Protein AF-A0AAJ4DWX7-F1 (afdb_monomer_lite)

Structure (mmCIF, N/CA/C/O backbone):
data_AF-A0AAJ4DWX7-F1
#
_entry.id   AF-A0AAJ4DWX7-F1
#
loop_
_atom_site.group_PDB
_atom_site.id
_atom_site.type_symbol
_atom_site.label_atom_id
_atom_site.label_alt_id
_atom_site.label_comp_id
_atom_site.label_asym_id
_atom_site.label_entity_id
_atom_site.label_seq_id
_atom_site.pdbx_PDB_ins_code
_atom_site.Cartn_x
_atom_site.Cartn_y
_atom_site.Cartn_z
_atom_site.occupancy
_atom_site.B_iso_or_equiv
_atom_site.auth_seq_id
_atom_site.auth_comp_id
_atom_site.auth_asym_id
_atom_site.auth_atom_id
_atom_site.pdbx_PDB_model_num
ATOM 1 N N . MET A 1 1 ? -42.275 10.348 -8.702 1.00 41.84 1 MET A N 1
ATOM 2 C CA . MET A 1 1 ? -41.405 9.244 -8.241 1.00 41.84 1 MET A CA 1
ATOM 3 C C . MET A 1 1 ? -39.942 9.366 -8.699 1.00 41.84 1 MET A C 1
ATOM 5 O O . MET A 1 1 ? -39.181 8.467 -8.407 1.00 41.84 1 MET A O 1
ATOM 9 N N . LEU A 1 2 ? -39.501 10.478 -9.313 1.00 42.47 2 LEU A N 1
ATOM 10 C CA . LEU A 1 2 ? -38.117 10.645 -9.811 1.00 42.47 2 LEU A CA 1
ATOM 11 C C . LEU A 1 2 ? -37.162 11.414 -8.869 1.00 42.47 2 LEU A C 1
ATOM 13 O O . LEU A 1 2 ? -35.976 11.501 -9.146 1.00 42.47 2 LEU A O 1
ATOM 17 N N . ASN A 1 3 ? -37.654 11.953 -7.746 1.00 41.53 3 ASN A N 1
ATOM 18 C CA . ASN A 1 3 ? -36.846 12.786 -6.837 1.00 41.53 3 ASN A CA 1
ATOM 19 C C . ASN A 1 3 ? -36.311 12.046 -5.599 1.00 41.53 3 ASN A C 1
ATOM 21 O O . ASN A 1 3 ? -35.630 12.665 -4.790 1.00 41.53 3 ASN A O 1
ATOM 25 N N . GLN A 1 4 ? -36.616 10.754 -5.429 1.00 41.34 4 GLN A N 1
ATOM 26 C CA . GLN A 1 4 ? -36.120 9.970 -4.288 1.00 41.34 4 GLN A CA 1
ATOM 27 C C . GLN A 1 4 ? -34.823 9.214 -4.597 1.00 41.34 4 GLN A C 1
ATOM 29 O O . GLN A 1 4 ? -34.016 9.036 -3.696 1.00 41.34 4 GLN A O 1
ATOM 34 N N . GLU A 1 5 ? -34.562 8.845 -5.854 1.00 39.72 5 GLU A N 1
ATOM 35 C CA . GLU A 1 5 ? -33.336 8.116 -6.221 1.00 39.72 5 GLU A CA 1
ATOM 36 C C . GLU A 1 5 ? -32.107 9.039 -6.306 1.00 39.72 5 GLU A C 1
ATOM 38 O O . GLU A 1 5 ? -31.010 8.652 -5.913 1.00 39.72 5 GLU A O 1
ATOM 43 N N . ALA A 1 6 ? -32.292 10.308 -6.690 1.00 41.56 6 ALA A N 1
ATOM 44 C CA . ALA A 1 6 ? -31.210 11.297 -6.766 1.00 41.56 6 ALA A CA 1
ATOM 45 C C . ALA A 1 6 ? -30.675 11.760 -5.391 1.00 41.56 6 ALA A C 1
ATOM 47 O O . ALA A 1 6 ? -29.651 12.437 -5.325 1.00 41.56 6 ALA A O 1
ATOM 48 N N . GLN A 1 7 ? -31.349 11.401 -4.292 1.00 37.66 7 GLN A N 1
ATOM 49 C CA . GLN A 1 7 ? -30.939 11.731 -2.921 1.00 37.66 7 GLN A CA 1
ATOM 50 C C . GLN A 1 7 ? -30.198 10.588 -2.204 1.00 37.66 7 GLN A C 1
ATOM 52 O O . GLN A 1 7 ? -29.640 10.822 -1.135 1.00 37.66 7 GLN A O 1
ATOM 57 N N . ILE A 1 8 ? -30.148 9.378 -2.781 1.00 39.75 8 ILE A N 1
ATOM 58 C CA . ILE A 1 8 ? -29.545 8.192 -2.138 1.00 39.75 8 ILE A CA 1
ATOM 59 C C . ILE A 1 8 ? -28.005 8.206 -2.213 1.00 39.75 8 ILE A C 1
ATOM 61 O O . ILE A 1 8 ? -27.342 7.610 -1.370 1.00 39.75 8 ILE A O 1
ATOM 65 N N . HIS A 1 9 ? -27.405 8.983 -3.120 1.00 43.03 9 HIS A N 1
ATOM 66 C CA . HIS A 1 9 ? -25.951 9.209 -3.169 1.00 43.03 9 HIS A CA 1
ATOM 67 C C . HIS A 1 9 ? -25.485 10.319 -2.211 1.00 43.03 9 HIS A C 1
ATOM 69 O O . HIS A 1 9 ? -24.602 11.119 -2.530 1.00 43.03 9 HIS A O 1
ATOM 75 N N . SER A 1 10 ? -26.084 10.402 -1.023 1.00 42.28 10 SER A N 1
ATOM 76 C CA . SER A 1 10 ? -25.605 11.284 0.035 1.00 42.28 10 SER A CA 1
ATOM 77 C C . SER A 1 10 ? -24.205 10.836 0.474 1.00 42.28 10 SER A C 1
ATOM 79 O O . SER A 1 10 ? -24.086 9.914 1.272 1.00 42.28 10 SER A O 1
ATOM 81 N N . LEU A 1 11 ? -23.163 11.476 -0.071 1.00 52.31 11 LEU A N 1
ATOM 82 C CA . LEU A 1 11 ? -21.807 11.578 0.487 1.00 52.31 11 LEU A CA 1
ATOM 83 C C . LEU A 1 11 ? -21.362 10.320 1.257 1.00 52.31 11 LEU A C 1
ATOM 85 O O . LEU A 1 11 ? -21.292 10.376 2.490 1.00 52.31 11 LEU A O 1
ATOM 89 N N . GLN A 1 12 ? -21.058 9.189 0.596 1.00 55.25 12 GLN A N 1
ATOM 90 C CA . GLN A 1 12 ? -20.385 8.142 1.372 1.00 55.25 12 GLN A CA 1
ATOM 91 C C . GLN A 1 12 ? -19.068 8.732 1.906 1.00 55.25 12 GLN A C 1
ATOM 93 O O . GLN A 1 12 ? -18.310 9.428 1.227 1.00 55.25 12 GLN A O 1
ATOM 98 N N . SER A 1 13 ? -18.906 8.605 3.218 1.00 78.19 13 SER A N 1
ATOM 99 C CA . SER A 1 13 ? -18.001 9.469 3.973 1.00 78.19 13 SER A CA 1
ATOM 100 C C . SER A 1 13 ? -16.549 9.054 3.747 1.00 78.19 13 SER A C 1
ATOM 102 O O . SER A 1 13 ? -16.199 7.889 3.940 1.00 78.19 13 SER A O 1
ATOM 104 N N . VAL A 1 14 ? -15.687 9.999 3.363 1.00 83.44 14 VAL A N 1
ATOM 105 C CA . VAL A 1 14 ? -14.236 9.771 3.330 1.00 83.44 14 VAL A CA 1
ATOM 106 C C . VAL A 1 14 ? -13.749 9.611 4.768 1.00 83.44 14 VAL A C 1
ATOM 108 O O . VAL A 1 14 ? -13.930 10.507 5.597 1.00 83.44 14 VAL A O 1
ATOM 111 N N . LYS A 1 15 ? -13.131 8.472 5.082 1.00 88.19 15 LYS A N 1
ATOM 112 C CA . LYS A 1 15 ? -12.476 8.251 6.374 1.00 88.19 15 LYS A CA 1
ATOM 113 C C . LYS A 1 15 ? -11.005 8.617 6.243 1.00 88.19 15 LYS A C 1
ATOM 115 O O . LYS A 1 15 ? -10.336 8.161 5.326 1.00 88.19 15 LYS A O 1
ATOM 120 N N . GLU A 1 16 ? -10.490 9.412 7.173 1.00 91.50 16 GLU A N 1
ATOM 121 C CA . GLU A 1 16 ? -9.069 9.752 7.225 1.00 91.50 16 GLU A CA 1
ATOM 122 C C . GLU A 1 16 ? -8.405 9.144 8.464 1.00 91.50 16 GLU A C 1
ATOM 124 O O . GLU A 1 16 ? -9.003 9.086 9.544 1.00 91.50 16 GLU A O 1
ATOM 129 N N . MET A 1 17 ? -7.164 8.688 8.302 1.00 93.31 17 MET A N 1
ATOM 130 C CA . MET A 1 17 ? -6.293 8.252 9.388 1.00 93.31 17 MET A CA 1
ATOM 131 C C . MET A 1 17 ? -4.845 8.696 9.149 1.00 93.31 17 MET A C 1
ATOM 133 O O . MET A 1 17 ? -4.394 8.847 8.012 1.00 93.31 17 MET A O 1
ATOM 137 N N . HIS A 1 18 ? -4.103 8.876 10.240 1.00 96.12 18 HIS A N 1
ATOM 138 C CA . HIS A 1 18 ? -2.707 9.300 10.206 1.00 96.12 18 HIS A CA 1
ATOM 139 C C . HIS A 1 18 ? -1.806 8.275 10.896 1.00 96.12 18 HIS A C 1
ATOM 141 O O . HIS A 1 18 ? -2.018 7.924 12.058 1.00 96.12 18 HIS A O 1
ATOM 147 N N . VAL A 1 19 ? -0.788 7.807 10.186 1.00 95.62 19 VAL A N 1
ATOM 148 C CA . VAL A 1 19 ? 0.262 6.929 10.700 1.00 95.62 19 VAL A CA 1
ATOM 149 C C . VAL A 1 19 ? 1.235 7.780 11.511 1.00 95.62 19 VAL A C 1
ATOM 151 O O . VAL A 1 19 ? 1.785 8.755 11.008 1.00 95.62 19 VAL A O 1
ATOM 154 N N . SER A 1 20 ? 1.434 7.435 12.786 1.00 96.88 20 SER A N 1
ATOM 155 C CA . SER A 1 20 ? 2.377 8.161 13.640 1.00 96.88 20 SER A CA 1
ATOM 156 C C . SER A 1 20 ? 3.816 7.973 13.158 1.00 96.88 20 SER A C 1
ATOM 158 O O . SER A 1 20 ? 4.147 6.950 12.557 1.00 96.88 20 SER A O 1
ATOM 160 N N . TYR A 1 21 ? 4.700 8.916 13.493 1.00 95.75 21 TYR A N 1
ATOM 161 C CA . TYR A 1 21 ? 6.125 8.801 13.171 1.00 95.75 21 TYR A CA 1
ATOM 162 C C . TYR A 1 21 ? 6.737 7.484 13.674 1.00 95.75 21 TYR A C 1
ATOM 164 O O . TYR A 1 21 ? 7.456 6.815 12.940 1.00 95.75 21 TYR A O 1
ATOM 172 N N . GLU A 1 22 ? 6.400 7.067 14.899 1.00 96.94 22 GLU A N 1
ATOM 173 C CA . GLU A 1 22 ? 6.858 5.796 15.469 1.00 96.94 22 GLU A CA 1
ATOM 174 C C . GLU A 1 22 ? 6.411 4.594 14.622 1.00 96.94 22 GLU A C 1
ATOM 176 O O . GLU A 1 22 ? 7.218 3.721 14.300 1.00 96.94 22 GLU A O 1
ATOM 181 N N . SER A 1 23 ? 5.140 4.571 14.212 1.00 96.81 23 SER A N 1
ATOM 182 C CA . SER A 1 23 ? 4.598 3.507 13.362 1.00 96.81 23 SER A CA 1
ATOM 183 C C . SER A 1 23 ? 5.272 3.503 11.989 1.00 96.81 23 SER A C 1
ATOM 185 O O . SER A 1 23 ? 5.656 2.449 11.487 1.00 96.81 23 SER A O 1
ATOM 187 N N . ALA A 1 24 ? 5.499 4.683 11.406 1.00 96.06 24 ALA A N 1
ATOM 188 C CA . ALA A 1 24 ? 6.208 4.830 10.140 1.00 96.06 24 ALA A CA 1
ATOM 189 C C . ALA A 1 24 ? 7.654 4.308 10.224 1.00 96.06 24 ALA A C 1
ATOM 191 O O . ALA A 1 24 ? 8.110 3.628 9.305 1.00 96.06 24 ALA A O 1
ATOM 192 N N . GLN A 1 25 ? 8.364 4.546 11.333 1.00 96.19 25 GLN A N 1
ATOM 193 C CA . GLN A 1 25 ? 9.703 3.983 11.540 1.00 96.19 25 GLN A CA 1
ATOM 194 C C . GLN A 1 25 ? 9.679 2.457 11.687 1.00 96.19 25 GLN A C 1
ATOM 196 O O . GLN A 1 25 ? 10.545 1.789 11.125 1.00 96.19 25 GLN A O 1
ATOM 201 N N . LYS A 1 26 ? 8.684 1.884 12.377 1.00 96.44 26 LYS A N 1
ATOM 202 C CA . LYS A 1 26 ? 8.520 0.419 12.470 1.00 96.44 26 LYS A CA 1
ATOM 203 C C . LYS A 1 26 ? 8.299 -0.210 11.092 1.00 96.44 26 LYS A C 1
ATOM 205 O O . LYS A 1 26 ? 9.001 -1.157 10.739 1.00 96.44 26 LYS A O 1
ATOM 210 N N . ILE A 1 27 ? 7.412 0.379 10.285 1.00 95.88 27 ILE A N 1
ATOM 211 C CA . ILE A 1 27 ? 7.140 -0.057 8.904 1.00 95.88 27 ILE A CA 1
ATOM 212 C C . ILE A 1 27 ? 8.411 0.021 8.056 1.00 95.88 27 ILE A C 1
ATOM 214 O O . ILE A 1 27 ? 8.769 -0.943 7.378 1.00 95.88 27 ILE A O 1
ATOM 218 N N . LYS A 1 28 ? 9.123 1.153 8.117 1.00 94.75 28 LYS A N 1
ATOM 219 C CA . LYS A 1 28 ? 10.378 1.345 7.385 1.00 94.75 28 LYS A CA 1
ATOM 220 C C . LYS A 1 28 ? 11.407 0.283 7.765 1.00 94.75 28 LYS A C 1
ATOM 222 O O . LYS A 1 28 ? 11.948 -0.376 6.883 1.00 94.75 28 LYS A O 1
ATOM 227 N N . SER A 1 29 ? 11.641 0.072 9.056 1.00 93.88 29 SER A N 1
ATOM 228 C CA . SER A 1 29 ? 12.593 -0.932 9.538 1.00 93.88 29 SER A CA 1
ATOM 229 C C . SER A 1 29 ? 12.246 -2.340 9.054 1.00 93.88 29 SER A C 1
ATOM 231 O O . SER A 1 29 ? 13.145 -3.060 8.630 1.00 93.88 29 SER A O 1
ATOM 233 N N . ALA A 1 30 ? 10.962 -2.704 9.038 1.00 93.44 30 ALA A N 1
ATOM 234 C CA . ALA A 1 30 ? 10.520 -4.019 8.585 1.00 93.44 30 ALA A CA 1
ATOM 235 C C . ALA A 1 30 ? 10.697 -4.231 7.070 1.00 93.44 30 ALA A C 1
ATOM 237 O O . ALA A 1 30 ? 11.120 -5.303 6.653 1.00 93.44 30 ALA A O 1
ATOM 238 N N . ILE A 1 31 ? 10.386 -3.226 6.243 1.00 91.94 31 ILE A N 1
ATOM 239 C CA . ILE A 1 31 ? 10.229 -3.414 4.789 1.00 91.94 31 ILE A CA 1
ATOM 240 C C . ILE A 1 31 ? 11.450 -2.934 3.986 1.00 91.94 31 ILE A C 1
ATOM 242 O O . ILE A 1 31 ? 11.719 -3.468 2.913 1.00 91.94 31 ILE A O 1
ATOM 246 N N . HIS A 1 32 ? 12.228 -1.957 4.465 1.00 86.06 32 HIS A N 1
ATOM 247 C CA . HIS A 1 32 ? 13.192 -1.247 3.606 1.00 86.06 32 HIS A CA 1
ATOM 248 C C . HIS A 1 32 ? 14.341 -2.101 3.041 1.00 86.06 32 HIS A C 1
ATOM 250 O O . HIS A 1 32 ? 15.004 -1.664 2.099 1.00 86.06 32 HIS A O 1
ATOM 256 N N . HIS A 1 33 ? 14.603 -3.289 3.590 1.00 85.31 33 HIS A N 1
ATOM 257 C CA . HIS A 1 33 ? 15.613 -4.222 3.076 1.00 85.31 33 HIS A CA 1
ATOM 258 C C . HIS A 1 33 ? 15.091 -5.134 1.964 1.00 85.31 33 HIS A C 1
ATOM 260 O O . HIS A 1 33 ? 15.879 -5.804 1.299 1.00 85.31 33 HIS A O 1
ATOM 266 N N . LEU A 1 34 ? 13.780 -5.163 1.742 1.00 85.81 34 LEU A N 1
ATOM 267 C CA . LEU A 1 34 ? 13.171 -6.049 0.770 1.00 85.81 34 LEU A CA 1
ATOM 268 C C . LEU A 1 34 ? 13.586 -5.639 -0.649 1.00 85.81 34 LEU A C 1
ATOM 270 O O . LEU A 1 34 ? 13.547 -4.462 -1.010 1.00 85.81 34 LEU A O 1
ATOM 274 N N . ARG A 1 35 ? 14.030 -6.599 -1.459 1.00 83.44 35 ARG A N 1
ATOM 275 C CA . ARG A 1 35 ? 14.410 -6.382 -2.862 1.00 83.44 35 ARG A CA 1
ATOM 276 C C . ARG A 1 35 ? 13.807 -7.494 -3.709 1.00 83.44 35 ARG A C 1
ATOM 278 O O . ARG A 1 35 ? 14.493 -8.438 -4.078 1.00 83.44 35 ARG A O 1
ATOM 285 N N . LEU A 1 36 ? 12.510 -7.381 -3.978 1.00 86.38 36 LEU A N 1
ATOM 286 C CA . LEU A 1 36 ? 11.800 -8.279 -4.885 1.00 86.38 36 LEU A CA 1
ATOM 287 C C . LEU A 1 36 ? 11.710 -7.621 -6.261 1.00 86.38 36 LEU A C 1
ATOM 289 O O . LEU A 1 36 ? 11.309 -6.460 -6.379 1.00 86.38 36 LEU A O 1
ATOM 293 N N . SER A 1 37 ? 12.141 -8.347 -7.287 1.00 77.94 37 SER A N 1
ATOM 294 C CA . SER A 1 37 ? 12.160 -7.879 -8.676 1.00 77.94 37 SER A CA 1
ATOM 295 C C . SER A 1 37 ? 10.939 -8.319 -9.480 1.00 77.94 37 SER A C 1
ATOM 297 O O . SER A 1 37 ? 10.542 -7.596 -10.385 1.00 77.94 37 SER A O 1
ATOM 299 N N . GLU A 1 38 ? 10.358 -9.471 -9.145 1.00 83.56 38 GLU A N 1
ATOM 300 C CA . GLU A 1 38 ? 9.241 -10.083 -9.868 1.00 83.56 38 GLU A CA 1
ATOM 301 C C . GLU A 1 38 ? 7.915 -9.818 -9.147 1.00 83.56 38 GLU A C 1
ATOM 303 O O . GLU A 1 38 ? 7.842 -9.928 -7.920 1.00 83.56 38 GLU A O 1
ATOM 308 N N . ASP A 1 39 ? 6.851 -9.536 -9.902 1.00 83.31 39 ASP A N 1
ATOM 309 C CA . ASP A 1 39 ? 5.510 -9.281 -9.354 1.00 83.31 39 ASP A CA 1
ATOM 310 C C . ASP A 1 39 ? 4.968 -10.480 -8.567 1.00 83.31 39 ASP A C 1
ATOM 312 O O . ASP A 1 39 ? 4.411 -10.309 -7.483 1.00 83.31 39 ASP A O 1
ATOM 316 N N . GLN A 1 40 ? 5.211 -11.703 -9.052 1.00 85.00 40 GLN A N 1
ATOM 317 C CA . GLN A 1 40 ? 4.804 -12.919 -8.345 1.00 85.00 40 GLN A CA 1
ATOM 318 C C . GLN A 1 40 ? 5.426 -12.996 -6.946 1.00 85.00 40 GLN A C 1
ATOM 320 O O . GLN A 1 40 ? 4.741 -13.338 -5.988 1.00 85.00 40 GLN A O 1
ATOM 325 N N . SER A 1 41 ? 6.690 -12.592 -6.788 1.00 88.81 41 SER A N 1
ATOM 326 C CA . SER A 1 41 ? 7.334 -12.589 -5.472 1.00 88.81 41 SER A CA 1
ATOM 327 C C . SER A 1 41 ? 6.670 -11.611 -4.498 1.00 88.81 41 SER A C 1
ATOM 329 O O . SER A 1 41 ? 6.647 -11.871 -3.296 1.00 88.81 41 SER A O 1
ATOM 331 N N . TRP A 1 42 ? 6.121 -10.493 -4.986 1.00 88.94 42 TRP A N 1
ATOM 332 C CA . TRP A 1 42 ? 5.356 -9.559 -4.153 1.00 88.94 42 TRP A CA 1
ATOM 333 C C . TRP A 1 42 ? 4.031 -10.159 -3.686 1.00 88.94 42 TRP A C 1
ATOM 335 O O . TRP A 1 42 ? 3.666 -9.983 -2.522 1.00 88.94 42 TRP A O 1
ATOM 345 N N . LEU A 1 43 ? 3.341 -10.889 -4.567 1.00 88.31 43 LEU A N 1
ATOM 346 C CA . LEU A 1 43 ? 2.112 -11.608 -4.227 1.00 88.31 43 LEU A CA 1
ATOM 347 C C . LEU A 1 43 ? 2.382 -12.725 -3.216 1.00 88.31 43 LEU A C 1
ATOM 349 O O . LEU A 1 43 ? 1.667 -12.831 -2.222 1.00 88.31 43 LEU A O 1
ATOM 353 N N . ASP A 1 44 ? 3.456 -13.490 -3.406 1.00 89.94 44 ASP A N 1
ATOM 354 C CA . ASP A 1 44 ? 3.867 -14.548 -2.477 1.00 89.94 44 ASP A CA 1
ATOM 355 C C . ASP A 1 44 ? 4.228 -13.976 -1.091 1.00 89.94 44 ASP A C 1
ATOM 357 O O . ASP A 1 44 ? 4.016 -14.614 -0.060 1.00 89.94 44 ASP A O 1
ATOM 361 N N . ALA A 1 45 ? 4.734 -12.738 -1.044 1.00 92.00 45 ALA A N 1
ATOM 362 C CA . ALA A 1 45 ? 5.081 -12.038 0.190 1.00 92.00 45 ALA A CA 1
ATOM 363 C C . ALA A 1 45 ? 3.897 -11.321 0.871 1.00 92.00 45 ALA A C 1
ATOM 365 O O . ALA A 1 45 ? 4.089 -10.740 1.946 1.00 92.00 45 ALA A O 1
ATOM 366 N N . LYS A 1 46 ? 2.683 -11.335 0.296 1.00 93.06 46 LYS A N 1
ATOM 367 C CA . LYS A 1 46 ? 1.556 -10.505 0.767 1.00 93.06 46 LYS A CA 1
ATOM 368 C C . LYS A 1 46 ? 1.194 -10.736 2.232 1.00 93.06 46 LYS A C 1
ATOM 370 O O . LYS A 1 46 ? 0.991 -9.771 2.967 1.00 93.06 46 LYS A O 1
ATOM 375 N N . ASP A 1 47 ? 1.184 -11.990 2.685 1.00 93.31 47 ASP A N 1
ATOM 376 C CA . ASP A 1 47 ? 0.851 -12.345 4.070 1.00 93.31 47 ASP A CA 1
ATOM 377 C C . ASP A 1 47 ? 1.888 -11.811 5.053 1.00 93.31 47 ASP A C 1
ATOM 379 O O . ASP A 1 47 ? 1.554 -11.282 6.118 1.00 93.31 47 ASP A O 1
ATOM 383 N N . TRP A 1 48 ? 3.165 -11.914 4.688 1.00 95.00 48 TRP A N 1
ATOM 384 C CA . TRP A 1 48 ? 4.248 -11.372 5.492 1.00 95.00 48 TRP A CA 1
ATOM 385 C C . TRP A 1 48 ? 4.180 -9.840 5.546 1.00 95.00 48 TRP A C 1
ATOM 387 O O . TRP A 1 48 ? 4.260 -9.270 6.635 1.00 95.00 48 TRP A O 1
ATOM 397 N N . LEU A 1 49 ? 3.944 -9.176 4.409 1.00 95.62 49 LEU A N 1
ATOM 398 C CA . LEU A 1 49 ? 3.801 -7.717 4.319 1.00 95.62 49 LEU A CA 1
ATOM 399 C C . LEU A 1 49 ? 2.601 -7.204 5.126 1.00 95.62 49 LEU A C 1
ATOM 401 O O . LEU A 1 49 ? 2.736 -6.256 5.902 1.00 95.62 49 LEU A O 1
ATOM 405 N N . GLY A 1 50 ? 1.445 -7.859 5.004 1.00 95.06 50 GLY A N 1
ATOM 406 C CA . GLY A 1 50 ? 0.250 -7.531 5.781 1.00 95.06 50 GLY A CA 1
ATOM 407 C C . GLY A 1 50 ? 0.503 -7.660 7.281 1.00 95.06 50 GLY A C 1
ATOM 408 O O . GLY A 1 50 ? 0.175 -6.755 8.051 1.00 95.06 50 GLY A O 1
ATOM 409 N N . ASN A 1 51 ? 1.177 -8.732 7.707 1.00 96.12 51 ASN A N 1
ATOM 410 C CA . ASN A 1 51 ? 1.572 -8.903 9.102 1.00 96.12 51 ASN A CA 1
ATOM 411 C C . ASN A 1 51 ? 2.599 -7.855 9.556 1.00 96.12 51 ASN A C 1
ATOM 413 O O . ASN A 1 51 ? 2.468 -7.336 10.664 1.00 96.12 51 ASN A O 1
ATOM 417 N N . ALA A 1 52 ? 3.589 -7.495 8.740 1.00 96.00 52 ALA A N 1
ATOM 418 C CA . ALA A 1 52 ? 4.568 -6.462 9.085 1.00 96.00 52 ALA A CA 1
ATOM 419 C C . ALA A 1 52 ? 3.893 -5.106 9.360 1.00 96.00 52 ALA A C 1
ATOM 421 O O . ALA A 1 52 ? 4.191 -4.447 10.362 1.00 96.00 52 ALA A O 1
ATOM 422 N N . ILE A 1 53 ? 2.922 -4.717 8.526 1.00 96.00 53 ILE A N 1
ATOM 423 C CA . ILE A 1 53 ? 2.128 -3.501 8.741 1.00 96.00 53 ILE A CA 1
ATOM 424 C C . ILE A 1 53 ? 1.245 -3.646 9.984 1.00 96.00 53 ILE A C 1
ATOM 426 O O . ILE A 1 53 ? 1.223 -2.745 10.824 1.00 96.00 53 ILE A O 1
ATOM 430 N N . LYS A 1 54 ? 0.575 -4.792 10.153 1.00 96.56 54 LYS A N 1
ATOM 431 C CA . LYS A 1 54 ? -0.285 -5.077 11.312 1.00 96.56 54 LYS A CA 1
ATOM 432 C C . LYS A 1 54 ? 0.446 -4.872 12.637 1.00 96.56 54 LYS A C 1
ATOM 434 O O . LYS A 1 54 ? -0.088 -4.231 13.530 1.00 96.56 54 LYS A O 1
ATOM 439 N N . HIS A 1 55 ? 1.668 -5.385 12.764 1.00 97.06 55 HIS A N 1
ATOM 440 C CA . HIS A 1 55 ? 2.464 -5.257 13.991 1.00 97.06 55 HIS A CA 1
ATOM 441 C C . HIS A 1 55 ? 3.040 -3.850 14.204 1.00 97.06 55 HIS A C 1
ATOM 443 O O . HIS A 1 55 ? 3.493 -3.529 15.302 1.00 97.06 55 HIS A O 1
ATOM 449 N N . SER A 1 56 ? 3.031 -3.011 13.168 1.00 97.25 56 SER A N 1
ATOM 450 C CA . SER A 1 56 ? 3.583 -1.659 13.225 1.00 97.25 56 SER A CA 1
ATOM 451 C C . SER A 1 56 ? 2.547 -0.588 13.572 1.00 97.25 56 SER A C 1
ATOM 453 O O . SER A 1 56 ? 2.941 0.520 13.930 1.00 97.25 56 SER A O 1
ATOM 455 N N . LEU A 1 57 ? 1.249 -0.896 13.472 1.00 96.94 57 LEU A N 1
ATOM 456 C CA . LEU A 1 57 ? 0.155 0.055 13.672 1.00 96.94 57 LEU A CA 1
ATOM 457 C C . LEU A 1 57 ? -0.596 -0.183 14.998 1.00 96.94 57 LEU A C 1
ATOM 459 O O . LEU A 1 57 ? -0.708 -1.318 15.460 1.00 96.94 57 LEU A O 1
ATOM 463 N N . PRO A 1 58 ? -1.184 0.864 15.605 1.00 96.62 58 PRO A N 1
ATOM 464 C CA . PRO A 1 58 ? -2.122 0.722 16.715 1.00 96.62 58 PRO A CA 1
ATOM 465 C C . PRO A 1 58 ? -3.376 -0.075 16.333 1.00 96.62 58 PRO A C 1
ATOM 467 O O . PRO A 1 58 ? -3.868 0.009 15.206 1.00 96.62 58 PRO A O 1
ATOM 470 N N . GLN A 1 59 ? -3.970 -0.770 17.306 1.00 95.56 59 GLN A N 1
ATOM 471 C CA . GLN A 1 59 ? -5.130 -1.641 17.083 1.00 95.56 59 GLN A CA 1
ATOM 472 C C . GLN A 1 59 ? -6.321 -0.936 16.410 1.00 95.56 59 GLN A C 1
ATOM 474 O O . GLN A 1 59 ? -6.964 -1.519 15.541 1.00 95.56 59 GLN A O 1
ATOM 479 N N . GLU A 1 60 ? -6.595 0.323 16.756 1.00 95.12 60 GLU A N 1
ATOM 480 C CA . GLU A 1 60 ? -7.689 1.103 16.156 1.00 95.12 60 GLU A CA 1
ATOM 481 C C . GLU A 1 60 ? -7.478 1.375 14.658 1.00 95.12 60 GLU A C 1
ATOM 483 O O . GLU A 1 60 ? -8.426 1.372 13.870 1.00 95.12 60 GLU A O 1
ATOM 488 N N . GLN A 1 61 ? -6.224 1.538 14.236 1.00 95.44 61 GLN A N 1
ATOM 489 C CA . GLN A 1 61 ? -5.871 1.719 12.829 1.00 95.44 61 GLN A CA 1
ATOM 490 C C . GLN A 1 61 ? -5.992 0.403 12.058 1.00 95.44 61 GLN A C 1
ATOM 492 O O . GLN A 1 61 ? -6.545 0.383 10.961 1.00 95.44 61 GLN A O 1
ATOM 497 N N . ILE A 1 62 ? -5.572 -0.710 12.668 1.00 95.81 62 ILE A N 1
ATOM 498 C CA . ILE A 1 62 ? -5.759 -2.055 12.103 1.00 95.81 62 ILE A CA 1
ATOM 499 C C . ILE A 1 62 ? -7.250 -2.340 11.895 1.00 95.81 62 ILE A C 1
ATOM 501 O O . ILE A 1 62 ? -7.645 -2.784 10.818 1.00 95.81 62 ILE A O 1
ATOM 505 N N . LYS A 1 63 ? -8.091 -2.057 12.898 1.00 94.38 63 LYS A N 1
ATOM 506 C CA . LYS A 1 63 ? -9.551 -2.199 12.784 1.00 94.38 63 LYS A CA 1
ATOM 507 C C . LYS A 1 63 ? -10.093 -1.361 11.630 1.00 94.38 63 LYS A C 1
ATOM 509 O O . LYS A 1 63 ? -10.815 -1.897 10.806 1.00 94.38 63 LYS A O 1
ATOM 514 N N . THR A 1 64 ? -9.677 -0.096 11.532 1.00 93.50 64 THR A N 1
ATOM 515 C CA . THR A 1 64 ? -10.103 0.809 10.451 1.00 93.50 64 THR A CA 1
ATOM 516 C C . THR A 1 64 ? -9.784 0.241 9.065 1.00 93.50 64 THR A C 1
ATOM 518 O O . THR A 1 64 ? -10.647 0.256 8.194 1.00 93.50 64 THR A O 1
ATOM 521 N N . ILE A 1 65 ? -8.572 -0.285 8.857 1.00 93.50 65 ILE A N 1
ATOM 522 C CA . ILE A 1 65 ? -8.155 -0.846 7.561 1.00 93.50 65 ILE A CA 1
ATOM 523 C C . ILE A 1 65 ? -8.903 -2.155 7.264 1.00 93.50 65 ILE A C 1
ATOM 525 O O . ILE A 1 65 ? -9.451 -2.324 6.181 1.00 93.50 65 ILE A O 1
ATOM 529 N N . THR A 1 66 ? -8.963 -3.067 8.236 1.00 93.56 66 THR A N 1
ATOM 530 C CA . THR A 1 66 ? -9.582 -4.398 8.069 1.00 93.56 66 THR A CA 1
ATOM 531 C C . THR A 1 66 ? -11.103 -4.343 7.897 1.00 93.56 66 THR A C 1
ATOM 533 O O . THR A 1 66 ? -11.675 -5.218 7.249 1.00 93.56 66 THR A O 1
ATOM 536 N N . SER A 1 67 ? -11.777 -3.336 8.463 1.00 91.56 67 SER A N 1
ATOM 537 C CA . SER A 1 67 ? -13.223 -3.156 8.301 1.00 91.56 67 SER A CA 1
ATOM 538 C C . SER A 1 67 ? -13.598 -2.376 7.045 1.00 91.56 67 SER A C 1
ATOM 540 O O . SER A 1 67 ? -14.755 -2.437 6.646 1.00 91.56 67 SER A O 1
ATOM 542 N N . PHE A 1 68 ? -12.660 -1.646 6.429 1.00 88.75 68 PHE A N 1
ATOM 543 C CA . PHE A 1 68 ? -12.958 -0.722 5.332 1.00 88.75 68 PHE A CA 1
ATOM 544 C C . PHE A 1 68 ? -13.634 -1.411 4.143 1.00 88.75 68 PHE A C 1
ATOM 546 O O . PHE A 1 68 ? -14.680 -0.958 3.698 1.00 88.75 68 PHE A O 1
ATOM 553 N N . ALA A 1 69 ? -13.099 -2.547 3.687 1.00 82.06 69 ALA A N 1
ATOM 554 C CA . ALA A 1 69 ? -13.657 -3.287 2.551 1.00 82.06 69 ALA A CA 1
ATOM 555 C C . ALA A 1 69 ? -15.048 -3.898 2.823 1.00 82.06 69 ALA A C 1
ATOM 557 O O . ALA A 1 69 ? -15.673 -4.425 1.911 1.00 82.06 69 ALA A O 1
ATOM 558 N N . ARG A 1 70 ? -15.516 -3.871 4.078 1.00 84.31 70 ARG A N 1
ATOM 559 C CA . ARG A 1 70 ? -16.815 -4.411 4.509 1.00 84.31 70 ARG A CA 1
ATOM 560 C C . ARG A 1 70 ? -17.802 -3.317 4.925 1.00 84.31 70 ARG A C 1
ATOM 562 O O . ARG A 1 70 ? -18.887 -3.643 5.397 1.00 84.31 70 ARG A O 1
ATOM 569 N N . ASP A 1 71 ? -17.409 -2.047 4.838 1.00 84.19 71 ASP A N 1
ATOM 570 C CA . ASP A 1 71 ? -18.217 -0.905 5.262 1.00 84.19 71 ASP A CA 1
ATOM 571 C C . ASP A 1 71 ? -18.752 -0.152 4.038 1.00 84.19 71 ASP A C 1
ATOM 573 O O . ASP A 1 71 ? -18.129 0.788 3.541 1.00 84.19 71 ASP A O 1
ATOM 577 N N . ASP A 1 72 ? -19.952 -0.534 3.593 1.00 80.31 72 ASP A N 1
ATOM 578 C CA . ASP A 1 72 ? -20.638 0.062 2.435 1.00 80.31 72 ASP A CA 1
ATOM 579 C C . ASP A 1 72 ? -20.970 1.562 2.623 1.00 80.31 72 ASP A C 1
ATOM 581 O O . ASP A 1 72 ? -21.364 2.255 1.679 1.00 80.31 72 ASP A O 1
ATOM 585 N N . SER A 1 73 ? -20.802 2.104 3.839 1.00 79.50 73 SER A N 1
ATOM 586 C CA . SER A 1 73 ? -21.003 3.528 4.137 1.00 79.50 73 SER A CA 1
ATOM 587 C C . SER A 1 73 ? -19.791 4.415 3.807 1.00 79.50 73 SER A C 1
ATOM 589 O O . SER A 1 73 ? -19.876 5.649 3.925 1.00 79.50 73 SER A O 1
ATOM 591 N N . LYS A 1 74 ? -18.647 3.826 3.424 1.00 79.81 74 LYS A N 1
ATOM 592 C CA . LYS A 1 74 ? -17.398 4.539 3.105 1.00 79.81 74 LYS A CA 1
ATOM 593 C C . LYS A 1 74 ? -17.053 4.406 1.626 1.00 79.81 74 LYS A C 1
ATOM 595 O O . LYS A 1 74 ? -16.967 3.306 1.105 1.00 79.81 74 LYS A O 1
ATOM 600 N N . SER A 1 75 ? -16.757 5.532 0.972 1.00 83.81 75 SER A N 1
ATOM 601 C CA . SER A 1 75 ? -16.256 5.532 -0.415 1.00 83.81 75 SER A CA 1
ATOM 602 C C . SER A 1 75 ? -14.738 5.426 -0.491 1.00 83.81 75 SER A C 1
ATOM 604 O O . SER A 1 75 ? -14.191 4.968 -1.487 1.00 83.81 75 SER A O 1
ATOM 606 N N . ALA A 1 76 ? -14.037 5.945 0.521 1.00 87.44 76 ALA A N 1
ATOM 607 C CA . ALA A 1 76 ? -12.590 6.094 0.479 1.00 87.44 76 ALA A CA 1
ATOM 608 C C . ALA A 1 76 ? -11.979 6.116 1.882 1.00 87.44 76 ALA A C 1
ATOM 610 O O . ALA A 1 76 ? -12.538 6.703 2.815 1.00 87.44 76 ALA A O 1
ATOM 611 N N . LEU A 1 77 ? -10.789 5.527 1.991 1.00 89.38 77 LEU A N 1
ATOM 612 C CA . LEU A 1 77 ? -9.913 5.608 3.152 1.00 89.38 77 LEU A CA 1
ATOM 613 C C . LEU A 1 77 ? -8.639 6.364 2.763 1.00 89.38 77 LEU A C 1
ATOM 615 O O . LEU A 1 77 ? -7.834 5.883 1.970 1.00 89.38 77 LEU A O 1
ATOM 619 N N . SER A 1 78 ? -8.452 7.551 3.333 1.00 91.62 78 SER A N 1
ATOM 620 C CA . SER A 1 78 ? -7.234 8.345 3.191 1.00 91.62 78 SER A CA 1
ATOM 621 C C . SER A 1 78 ? -6.278 8.019 4.334 1.00 91.62 78 SER A C 1
ATOM 623 O O . SER A 1 78 ? -6.584 8.279 5.500 1.00 91.62 78 SER A O 1
ATOM 625 N N . ILE A 1 79 ? -5.118 7.446 4.008 1.00 93.50 79 ILE A N 1
ATOM 626 C CA . ILE A 1 79 ? -4.072 7.135 4.985 1.00 93.50 79 ILE A CA 1
ATOM 627 C C . ILE A 1 79 ? -2.873 8.044 4.738 1.00 93.50 79 ILE A C 1
ATOM 629 O O . ILE A 1 79 ? -2.233 7.983 3.688 1.00 93.50 79 ILE A O 1
ATOM 633 N N . ARG A 1 80 ? -2.551 8.889 5.717 1.00 93.56 80 ARG A N 1
ATOM 634 C CA . ARG A 1 80 ? -1.410 9.814 5.657 1.00 93.56 80 ARG A CA 1
ATOM 635 C C . ARG A 1 80 ? -0.273 9.350 6.557 1.00 93.56 80 ARG A C 1
ATOM 637 O O . ARG A 1 80 ? -0.512 8.689 7.559 1.00 93.56 80 ARG A O 1
ATOM 644 N N . GLY A 1 81 ? 0.953 9.765 6.243 1.00 92.38 81 GLY A N 1
ATOM 645 C CA . GLY A 1 81 ? 2.115 9.560 7.119 1.00 92.38 81 GLY A CA 1
ATOM 646 C C . GLY A 1 81 ? 2.852 8.232 6.930 1.00 92.38 81 GLY A C 1
ATOM 647 O O . GLY A 1 81 ? 3.710 7.901 7.745 1.00 92.38 81 GLY A O 1
ATOM 648 N N . PHE A 1 82 ? 2.559 7.469 5.872 1.00 92.50 82 PHE A N 1
ATOM 649 C CA . PHE A 1 82 ? 3.395 6.320 5.524 1.00 92.50 82 PHE A CA 1
ATOM 650 C C . PHE A 1 82 ? 4.818 6.755 5.149 1.00 92.50 82 PHE A C 1
ATOM 652 O O . PHE A 1 82 ? 4.998 7.819 4.547 1.00 92.50 82 PHE A O 1
ATOM 659 N N . PRO A 1 83 ? 5.836 5.946 5.491 1.00 91.12 83 PRO A N 1
ATOM 660 C CA . PRO A 1 83 ? 7.201 6.247 5.109 1.00 91.12 83 PRO A CA 1
ATOM 661 C C . PRO A 1 83 ? 7.380 6.029 3.600 1.00 91.12 83 PRO A C 1
ATOM 663 O O . PRO A 1 83 ? 6.763 5.149 3.002 1.00 91.12 83 PRO A O 1
ATOM 666 N N . VAL A 1 84 ? 8.263 6.820 3.001 1.00 87.69 84 VAL A N 1
ATOM 667 C CA . VAL A 1 84 ? 8.661 6.703 1.593 1.00 87.69 84 VAL A CA 1
ATOM 668 C C . VAL A 1 84 ? 10.122 6.277 1.499 1.00 87.69 84 VAL A C 1
ATOM 670 O O . VAL A 1 84 ? 10.898 6.483 2.442 1.00 87.69 84 VAL A O 1
ATOM 673 N N . ASP A 1 85 ? 10.489 5.641 0.388 1.00 86.19 85 ASP A N 1
ATOM 674 C CA . ASP A 1 85 ? 11.882 5.310 0.102 1.00 86.19 85 ASP A CA 1
ATOM 675 C C . ASP A 1 85 ? 12.742 6.589 0.151 1.00 86.19 85 ASP A C 1
ATOM 677 O O . ASP A 1 85 ? 12.317 7.650 -0.302 1.00 86.19 85 ASP A O 1
ATOM 681 N N . HIS A 1 86 ? 13.932 6.509 0.754 1.00 78.31 86 HIS A N 1
ATOM 682 C CA . HIS A 1 86 ? 14.823 7.672 0.887 1.00 78.31 86 HIS A CA 1
ATOM 683 C C . HIS A 1 86 ? 15.436 8.058 -0.464 1.00 78.31 86 HIS A C 1
ATOM 685 O O . HIS A 1 86 ? 15.457 9.229 -0.833 1.00 78.31 86 HIS A O 1
ATOM 691 N N . ASP A 1 87 ? 15.885 7.052 -1.214 1.00 77.00 87 ASP A N 1
ATOM 692 C CA . ASP A 1 87 ? 16.540 7.226 -2.505 1.00 77.00 87 ASP A CA 1
ATOM 693 C C . ASP A 1 87 ? 15.536 6.962 -3.628 1.00 77.00 87 ASP A C 1
ATOM 695 O O . ASP A 1 87 ? 15.562 5.928 -4.298 1.00 77.00 87 ASP A O 1
ATOM 699 N N . LEU A 1 88 ? 14.609 7.901 -3.814 1.00 74.88 88 LEU A N 1
ATOM 700 C CA . LEU A 1 88 ? 13.719 7.882 -4.970 1.00 74.88 88 LEU A CA 1
ATOM 701 C C . LEU A 1 88 ? 14.522 8.255 -6.218 1.00 74.88 88 LEU A C 1
ATOM 703 O O . LEU A 1 88 ? 15.186 9.291 -6.270 1.00 74.88 88 LEU A O 1
ATOM 707 N N . CYS A 1 89 ? 14.461 7.413 -7.250 1.00 67.38 89 CYS A N 1
ATOM 708 C CA . CYS A 1 89 ? 15.007 7.787 -8.548 1.00 67.38 89 CYS A CA 1
ATOM 709 C C . CYS A 1 89 ? 14.216 8.966 -9.137 1.00 67.38 89 CYS A C 1
ATOM 711 O O . CYS A 1 89 ? 13.053 9.180 -8.792 1.00 67.38 89 CYS A O 1
ATOM 713 N N . ALA A 1 90 ? 14.822 9.692 -10.081 1.00 71.19 90 ALA A N 1
ATOM 714 C CA . ALA A 1 90 ? 14.105 10.707 -10.849 1.00 71.19 90 ALA A CA 1
ATOM 715 C C . ALA A 1 90 ? 12.802 10.134 -11.436 1.00 71.19 90 ALA A C 1
ATOM 717 O O . ALA A 1 90 ? 12.768 8.971 -11.854 1.00 71.19 90 ALA A O 1
ATOM 718 N N . THR A 1 91 ? 11.745 10.952 -11.467 1.00 65.12 91 THR A N 1
ATOM 719 C CA . THR A 1 91 ? 10.431 10.562 -11.990 1.00 65.12 91 THR A CA 1
ATOM 720 C C . THR A 1 91 ? 10.587 9.946 -13.385 1.00 65.12 91 THR A C 1
ATOM 722 O O . THR A 1 91 ? 11.116 10.605 -14.284 1.00 65.12 91 THR A O 1
ATOM 725 N N . PRO A 1 92 ? 10.187 8.680 -13.593 1.00 62.53 92 PRO A N 1
ATOM 726 C CA . PRO A 1 92 ? 10.473 7.972 -14.832 1.00 62.53 92 PRO A CA 1
ATOM 727 C C . PRO A 1 92 ? 9.679 8.565 -16.001 1.00 62.53 92 PRO A C 1
ATOM 729 O O . PRO A 1 92 ? 8.456 8.612 -15.976 1.00 62.53 92 PRO A O 1
ATOM 732 N N . TYR A 1 93 ? 10.363 8.930 -17.086 1.00 58.25 93 TYR A N 1
ATOM 733 C CA . TYR A 1 93 ? 9.713 9.428 -18.309 1.00 58.25 93 TYR A CA 1
ATOM 734 C C . TYR A 1 93 ? 8.976 8.340 -19.111 1.00 58.25 93 TYR A C 1
ATOM 736 O O . TYR A 1 93 ? 8.211 8.658 -20.015 1.00 58.25 93 TYR A O 1
ATOM 744 N N . LYS A 1 94 ? 9.226 7.055 -18.811 1.00 59.59 94 LYS A N 1
ATOM 745 C CA . LYS A 1 94 ? 8.726 5.891 -19.569 1.00 59.59 94 LYS A CA 1
ATOM 746 C C . LYS A 1 94 ? 7.572 5.139 -18.888 1.00 59.59 94 LYS A 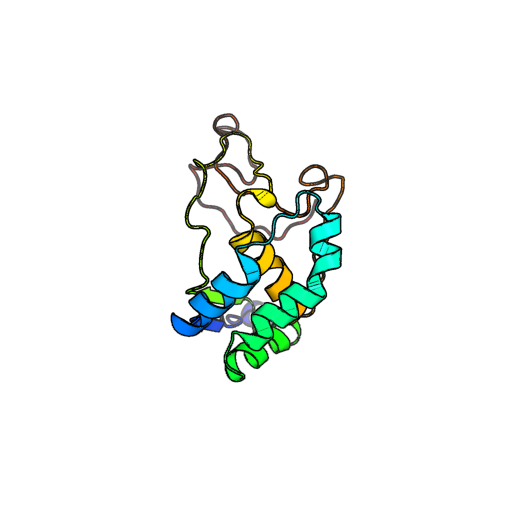C 1
ATOM 748 O O . LYS A 1 94 ? 7.271 4.023 -19.292 1.00 59.59 94 LYS A O 1
ATOM 753 N N . GLY A 1 95 ? 6.950 5.700 -17.850 1.00 59.72 95 GLY A N 1
ATOM 754 C CA . GLY A 1 95 ? 5.734 5.117 -17.258 1.00 59.72 95 GLY A CA 1
ATOM 755 C C . GLY A 1 95 ? 5.923 3.873 -16.380 1.00 59.72 95 GLY A C 1
ATOM 756 O O . GLY A 1 95 ? 4.974 3.459 -15.726 1.00 59.72 95 GLY A O 1
ATOM 757 N N . TYR A 1 96 ? 7.121 3.281 -16.319 1.00 70.56 96 TYR A N 1
ATOM 758 C CA . TYR A 1 96 ? 7.390 2.100 -15.496 1.00 70.56 96 TYR A CA 1
ATOM 759 C C . TYR A 1 96 ? 8.671 2.251 -14.679 1.00 70.56 96 TYR A C 1
ATOM 761 O O . TYR A 1 96 ? 9.729 2.626 -15.194 1.00 70.56 96 TYR A O 1
ATOM 769 N N . LEU A 1 97 ? 8.566 1.912 -13.397 1.00 75.44 97 LEU A N 1
ATOM 770 C CA . LEU A 1 97 ? 9.672 1.800 -12.466 1.00 75.44 97 LEU A CA 1
ATOM 771 C C . LEU A 1 97 ? 9.584 0.438 -11.777 1.00 75.44 97 LEU A C 1
ATOM 773 O O . LEU A 1 97 ? 8.544 0.073 -11.241 1.00 75.44 97 LEU A O 1
ATOM 777 N N . SER A 1 98 ? 10.683 -0.313 -11.785 1.00 77.19 98 SER A N 1
ATOM 778 C CA . SER A 1 98 ? 10.725 -1.606 -11.098 1.00 77.19 98 SER A CA 1
ATOM 779 C C . SER A 1 98 ? 10.379 -1.437 -9.610 1.00 77.19 98 SER A C 1
ATOM 781 O O . SER A 1 98 ? 11.006 -0.586 -8.967 1.00 77.19 98 SER A O 1
ATOM 783 N N . PRO A 1 99 ? 9.487 -2.264 -9.032 1.00 78.06 99 PRO A N 1
ATOM 784 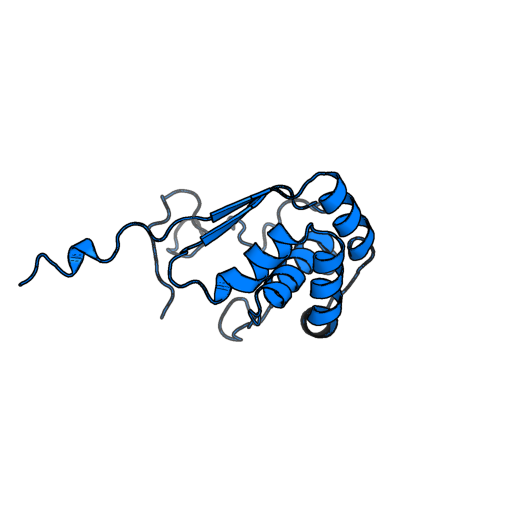C CA . PRO A 1 99 ? 9.183 -2.256 -7.597 1.00 78.06 99 PRO A CA 1
ATOM 785 C C . PRO A 1 99 ? 10.424 -2.397 -6.706 1.00 78.06 99 PRO A C 1
ATOM 787 O O . PRO A 1 99 ? 10.469 -1.864 -5.600 1.00 78.06 99 PRO A O 1
ATOM 790 N N . SER A 1 100 ? 11.488 -3.034 -7.211 1.00 80.69 100 SER A N 1
ATOM 791 C CA . SER A 1 100 ? 12.775 -3.144 -6.512 1.00 80.69 100 SER A CA 1
ATOM 792 C C . SER A 1 100 ? 13.481 -1.803 -6.266 1.00 80.69 100 SER A C 1
ATOM 794 O O . SER A 1 100 ? 14.362 -1.735 -5.407 1.00 80.69 100 SER A O 1
ATOM 796 N N . LYS A 1 101 ? 13.111 -0.741 -6.998 1.00 82.12 101 LYS A N 1
ATOM 797 C CA . LYS A 1 101 ? 13.610 0.633 -6.813 1.00 82.12 101 LYS A CA 1
ATOM 798 C C . LYS A 1 101 ? 12.764 1.454 -5.838 1.00 82.12 101 LYS A C 1
ATOM 800 O O . LYS A 1 101 ? 13.237 2.477 -5.361 1.00 82.12 101 LYS A O 1
ATOM 805 N N . THR A 1 102 ? 11.549 1.004 -5.535 1.00 85.94 102 THR A N 1
ATOM 806 C CA . THR A 1 102 ? 10.644 1.608 -4.541 1.00 85.94 102 THR A CA 1
ATOM 807 C C . THR A 1 102 ? 10.070 0.533 -3.615 1.00 85.94 102 THR A C 1
ATOM 809 O O . THR A 1 102 ? 8.849 0.328 -3.574 1.00 85.94 102 THR A O 1
ATOM 812 N N . PRO A 1 103 ? 10.931 -0.241 -2.929 1.00 87.94 103 PRO A N 1
ATOM 813 C CA . PRO A 1 103 ? 10.498 -1.412 -2.180 1.00 87.94 103 PRO A CA 1
ATOM 814 C C . PRO A 1 103 ? 9.604 -1.054 -0.995 1.00 87.94 103 PRO A C 1
ATOM 816 O O . PRO A 1 103 ? 8.688 -1.817 -0.682 1.00 87.94 103 PRO A O 1
ATOM 819 N N . LEU A 1 104 ? 9.825 0.098 -0.353 1.00 90.31 104 LEU A N 1
ATOM 820 C CA . LEU A 1 104 ? 9.020 0.506 0.790 1.00 90.31 104 LEU A CA 1
ATOM 821 C C . LEU A 1 104 ? 7.589 0.825 0.361 1.00 90.31 104 LEU A C 1
ATOM 823 O O . LEU A 1 104 ? 6.645 0.276 0.926 1.00 90.31 104 LEU A O 1
ATOM 827 N N . VAL A 1 105 ? 7.425 1.646 -0.678 1.00 89.94 105 VAL A N 1
ATOM 828 C CA . VAL A 1 105 ? 6.095 1.996 -1.200 1.00 89.94 105 VAL A CA 1
ATOM 829 C C . VAL A 1 105 ? 5.376 0.763 -1.750 1.00 89.94 105 VAL A C 1
ATOM 831 O O . VAL A 1 105 ? 4.196 0.571 -1.456 1.00 89.94 105 VAL A O 1
ATOM 834 N N . SER A 1 106 ? 6.080 -0.094 -2.495 1.00 90.56 106 SER A N 1
ATOM 835 C CA . SER A 1 106 ? 5.504 -1.320 -3.068 1.00 90.56 106 SER A CA 1
ATOM 836 C C . SER A 1 106 ? 5.013 -2.267 -1.969 1.00 90.56 106 SER A C 1
ATOM 838 O O . SER A 1 106 ? 3.867 -2.715 -1.996 1.00 90.56 106 SER A O 1
ATOM 840 N N . GLY A 1 107 ? 5.838 -2.496 -0.942 1.00 91.75 107 GLY A N 1
ATOM 841 C CA . GLY A 1 107 ? 5.481 -3.348 0.190 1.00 91.75 107 GLY A CA 1
ATOM 842 C C . GLY A 1 107 ? 4.325 -2.801 1.024 1.00 91.75 107 GLY A C 1
ATOM 843 O O . GLY A 1 107 ? 3.469 -3.571 1.457 1.00 91.75 107 GLY A O 1
ATOM 844 N N . ILE A 1 108 ? 4.256 -1.477 1.206 1.00 93.81 108 ILE A N 1
ATOM 845 C CA . ILE A 1 108 ? 3.143 -0.829 1.910 1.00 93.81 108 ILE A CA 1
ATOM 846 C C . ILE A 1 108 ? 1.822 -1.059 1.174 1.00 93.81 108 ILE A C 1
ATOM 848 O O . ILE A 1 108 ? 0.848 -1.447 1.813 1.00 93.81 108 ILE A O 1
ATOM 852 N N . HIS A 1 109 ? 1.779 -0.874 -0.149 1.00 91.75 109 HIS A N 1
ATOM 853 C CA . HIS A 1 109 ? 0.547 -1.073 -0.923 1.00 91.75 109 HIS A CA 1
ATOM 854 C C . HIS A 1 109 ? 0.034 -2.508 -0.804 1.00 91.75 109 HIS A C 1
ATOM 856 O O . HIS A 1 109 ? -1.119 -2.718 -0.431 1.00 91.75 109 HIS A O 1
ATOM 862 N N . ILE A 1 110 ? 0.903 -3.494 -1.042 1.00 92.38 110 ILE A N 1
ATOM 863 C CA . ILE A 1 110 ? 0.526 -4.909 -0.951 1.00 92.38 110 ILE A CA 1
ATOM 864 C C . ILE A 1 110 ? 0.091 -5.275 0.471 1.00 92.38 110 ILE A C 1
ATOM 866 O O . ILE A 1 110 ? -0.934 -5.928 0.652 1.00 92.38 110 ILE A O 1
ATOM 870 N N . GLY A 1 111 ? 0.820 -4.825 1.495 1.00 94.25 111 GLY A N 1
ATOM 871 C CA . GLY A 1 111 ? 0.459 -5.119 2.880 1.00 94.25 111 GLY A CA 1
ATOM 872 C C . GLY A 1 111 ? -0.866 -4.478 3.308 1.00 94.25 111 GLY A C 1
ATOM 873 O O . GLY A 1 111 ? -1.616 -5.093 4.065 1.00 94.25 111 GLY A O 1
ATOM 874 N N . ILE A 1 112 ? -1.185 -3.273 2.819 1.00 94.50 112 ILE A N 1
ATOM 875 C CA . ILE A 1 112 ? -2.477 -2.624 3.083 1.00 94.50 112 ILE A CA 1
ATOM 876 C C . ILE A 1 112 ? -3.611 -3.353 2.373 1.00 94.50 112 ILE A C 1
ATOM 878 O O . ILE A 1 112 ? -4.635 -3.599 3.009 1.00 94.50 112 ILE A O 1
ATOM 882 N N . TYR A 1 113 ? -3.427 -3.753 1.112 1.00 92.06 113 TYR A N 1
ATOM 883 C CA . TYR A 1 113 ? -4.416 -4.567 0.405 1.00 92.06 113 TYR A CA 1
ATOM 884 C C . TYR A 1 113 ? -4.674 -5.884 1.133 1.00 92.06 113 TYR A C 1
ATOM 886 O O . TYR A 1 113 ? -5.830 -6.198 1.417 1.00 92.06 113 TYR A O 1
ATOM 894 N N . GLN A 1 114 ? -3.619 -6.572 1.577 1.00 94.00 114 GLN A N 1
ATOM 895 C CA . GLN A 1 114 ? -3.782 -7.806 2.339 1.00 94.00 114 GLN A CA 1
ATOM 896 C C . GLN A 1 114 ? -4.503 -7.587 3.675 1.00 94.00 114 GLN A C 1
ATOM 898 O O . GLN A 1 114 ? -5.380 -8.366 4.045 1.00 94.00 114 GLN A O 1
ATOM 903 N N . LEU A 1 115 ? -4.189 -6.507 4.398 1.00 92.88 115 LEU A N 1
ATOM 904 C CA . LEU A 1 115 ? -4.896 -6.140 5.631 1.00 92.88 115 LEU A CA 1
ATOM 905 C C . LEU A 1 115 ? -6.370 -5.802 5.395 1.00 92.88 115 LEU A C 1
ATOM 907 O O . LEU A 1 115 ? -7.209 -6.135 6.229 1.00 92.88 115 LEU A O 1
ATOM 911 N N . ALA A 1 116 ? -6.687 -5.145 4.283 1.00 91.44 116 ALA A N 1
ATOM 912 C CA . ALA A 1 116 ? -8.055 -4.827 3.895 1.00 91.44 116 ALA A CA 1
ATOM 913 C C . ALA A 1 116 ? -8.819 -6.051 3.353 1.00 91.44 116 ALA A C 1
ATOM 915 O O . ALA A 1 116 ? -10.030 -5.971 3.166 1.00 91.44 116 ALA A O 1
ATOM 916 N N . GLY A 1 117 ? -8.140 -7.180 3.112 1.00 89.06 117 GLY A N 1
ATOM 917 C CA . GLY A 1 117 ? -8.726 -8.351 2.457 1.00 89.06 117 GLY A CA 1
ATOM 918 C C . GLY A 1 117 ? -9.027 -8.115 0.974 1.00 89.06 117 GLY A C 1
ATOM 919 O O . GLY A 1 117 ? -9.966 -8.703 0.444 1.00 89.06 117 GLY A O 1
ATOM 920 N N . ILE A 1 118 ? -8.267 -7.228 0.329 1.00 85.88 118 ILE A N 1
ATOM 921 C CA . ILE A 1 118 ? -8.357 -6.901 -1.095 1.00 85.88 118 ILE A CA 1
ATOM 922 C C . ILE A 1 118 ? -7.242 -7.657 -1.815 1.00 85.88 118 ILE A C 1
ATOM 924 O O . ILE A 1 118 ? -6.071 -7.503 -1.476 1.00 85.88 118 ILE A O 1
ATOM 928 N N . GLU A 1 119 ? -7.594 -8.454 -2.821 1.00 79.31 119 GLU A N 1
ATOM 929 C CA . GLU A 1 119 ? -6.606 -9.152 -3.643 1.00 79.31 119 GLU A CA 1
ATOM 930 C C . GLU A 1 119 ? -6.198 -8.264 -4.830 1.00 79.31 119 GLU A C 1
ATOM 932 O O . GLU A 1 119 ? -7.060 -7.901 -5.638 1.00 79.31 119 GLU A O 1
ATOM 937 N N . PRO A 1 120 ? -4.916 -7.885 -4.962 1.00 74.44 120 PRO A N 1
ATOM 938 C CA . PRO A 1 120 ? -4.465 -7.122 -6.114 1.00 74.44 120 PRO A CA 1
ATOM 939 C C . PRO A 1 120 ? -4.405 -8.030 -7.353 1.00 74.44 120 PRO A C 1
ATOM 941 O O . PRO A 1 120 ? -3.798 -9.099 -7.328 1.00 74.44 120 PRO A O 1
ATOM 944 N N . ILE A 1 121 ? -5.030 -7.592 -8.446 1.00 71.44 121 ILE A N 1
ATOM 945 C CA . ILE A 1 121 ? -5.082 -8.312 -9.727 1.00 71.44 121 ILE A CA 1
ATOM 946 C C . ILE A 1 121 ? -4.485 -7.449 -10.843 1.00 71.44 121 ILE A C 1
ATOM 948 O O . ILE A 1 121 ? -4.661 -6.230 -10.845 1.00 71.44 121 ILE A O 1
ATOM 952 N N . SER A 1 122 ? -3.799 -8.072 -11.804 1.00 66.62 122 SER A N 1
ATOM 953 C CA . SER A 1 122 ? -3.376 -7.428 -13.052 1.00 66.62 122 SER A CA 1
ATOM 954 C C . SER A 1 122 ? -4.032 -8.113 -14.252 1.00 66.62 122 SER A C 1
ATOM 956 O O . SER A 1 122 ? -4.210 -9.332 -14.281 1.00 66.62 122 SER A O 1
ATOM 958 N N . TYR A 1 123 ? -4.414 -7.322 -15.253 1.00 58.88 123 TYR A N 1
ATOM 959 C CA . TYR A 1 123 ? -4.987 -7.818 -16.504 1.00 58.88 123 TYR A CA 1
ATOM 960 C C . TYR A 1 123 ? -3.929 -7.760 -17.601 1.00 58.88 123 TYR A C 1
ATOM 962 O O . TYR A 1 123 ? -3.280 -6.738 -17.764 1.00 58.88 123 TYR A O 1
ATOM 970 N N . GLN A 1 124 ? -3.756 -8.819 -18.397 1.00 59.09 124 GLN A N 1
ATOM 971 C CA . GLN A 1 124 ? -2.735 -8.837 -19.461 1.00 59.09 124 GLN A CA 1
ATOM 972 C C . GLN A 1 124 ? -2.946 -7.752 -20.533 1.00 59.09 124 GLN A C 1
ATOM 974 O O . GLN A 1 124 ? -1.980 -7.291 -21.137 1.00 59.09 124 GLN A O 1
ATOM 979 N N . SER A 1 125 ? -4.193 -7.331 -20.761 1.00 52.75 125 SER A N 1
ATOM 980 C CA . SER A 1 125 ? -4.556 -6.268 -21.707 1.00 52.75 125 SER A CA 1
ATOM 981 C C . SER A 1 125 ? -4.299 -4.852 -21.179 1.00 52.75 125 SER A C 1
ATOM 983 O O . SER A 1 125 ? -4.309 -3.909 -21.967 1.00 52.75 125 SER A O 1
ATOM 985 N N . GLU A 1 126 ? -4.048 -4.682 -19.876 1.00 46.88 126 GLU A N 1
ATOM 986 C CA . GLU A 1 126 ? -3.789 -3.389 -19.237 1.00 46.88 126 GLU A CA 1
ATOM 987 C C . GLU A 1 126 ? -2.407 -3.381 -18.561 1.00 46.88 126 GLU A C 1
ATOM 989 O O . GLU A 1 126 ? -1.972 -4.362 -17.971 1.00 46.88 126 GLU A O 1
ATOM 994 N N . ASN A 1 127 ? -1.672 -2.266 -18.632 1.00 56.59 127 ASN A N 1
ATOM 995 C CA . ASN A 1 127 ? -0.363 -2.124 -17.967 1.00 56.59 127 ASN A CA 1
ATOM 996 C C . ASN A 1 127 ? 0.673 -3.226 -18.319 1.00 56.59 127 ASN A C 1
ATOM 998 O O . ASN A 1 127 ? 1.558 -3.516 -17.519 1.00 56.59 127 ASN A O 1
ATOM 1002 N N . ASN A 1 128 ? 0.568 -3.857 -19.497 1.00 59.88 128 ASN A N 1
ATOM 1003 C CA . ASN A 1 128 ? 1.391 -5.004 -19.920 1.00 59.88 128 ASN A CA 1
ATOM 1004 C C . ASN A 1 128 ? 1.397 -6.184 -18.920 1.00 59.88 128 ASN A C 1
ATOM 1006 O O . ASN A 1 128 ? 2.363 -6.946 -18.880 1.00 59.88 128 ASN A O 1
ATOM 1010 N N . GLY A 1 129 ? 0.352 -6.328 -18.097 1.00 58.53 129 GLY A N 1
ATOM 1011 C CA . GLY A 1 129 ? 0.262 -7.375 -17.076 1.00 58.53 129 GLY A CA 1
ATOM 1012 C C . GLY A 1 129 ? 1.041 -7.109 -15.782 1.00 58.53 129 GLY A C 1
ATOM 1013 O O . GLY A 1 129 ? 1.011 -7.964 -14.897 1.00 58.53 129 GLY A O 1
ATOM 1014 N N . PHE A 1 130 ? 1.692 -5.948 -15.626 1.00 64.88 130 PHE A N 1
ATOM 1015 C CA . PHE A 1 130 ? 2.404 -5.6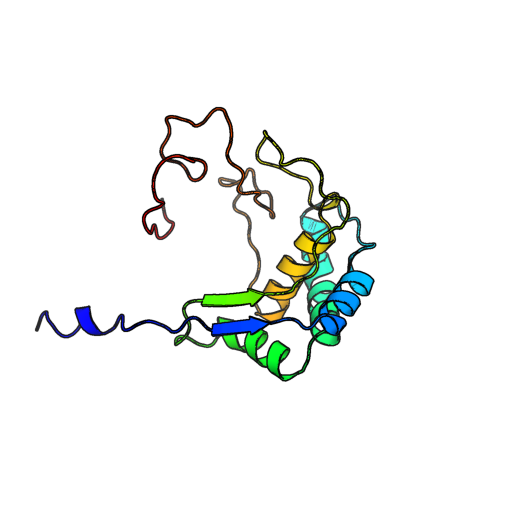07 -14.389 1.00 64.88 130 PHE A CA 1
ATOM 1016 C C . PHE A 1 130 ? 1.441 -5.282 -13.237 1.00 64.88 130 PHE A C 1
ATOM 1018 O O . PHE A 1 130 ? 0.451 -4.566 -13.422 1.00 64.88 130 PHE A O 1
ATOM 1025 N N . LEU A 1 131 ? 1.775 -5.749 -12.032 1.00 69.00 131 LEU A N 1
ATOM 1026 C CA . LEU A 1 131 ? 1.029 -5.538 -10.786 1.00 69.00 131 LEU A CA 1
ATOM 1027 C C . LEU A 1 131 ? 1.062 -4.075 -10.330 1.00 69.00 131 LEU A C 1
ATOM 1029 O O . LEU A 1 131 ? 0.079 -3.550 -9.809 1.00 69.00 131 LEU A O 1
ATOM 1033 N N . PHE A 1 132 ? 2.193 -3.402 -10.543 1.00 73.62 132 PHE A N 1
ATOM 1034 C CA . PHE A 1 132 ? 2.374 -1.997 -10.197 1.00 73.62 132 PHE A CA 1
ATOM 1035 C C . PHE A 1 132 ? 2.269 -1.115 -11.440 1.00 73.62 132 PHE A C 1
ATOM 1037 O O . PHE A 1 132 ? 2.959 -1.324 -12.441 1.00 73.62 132 PHE A O 1
ATOM 1044 N N . ARG A 1 133 ? 1.439 -0.073 -11.355 1.00 67.69 133 ARG A N 1
ATOM 1045 C CA . ARG A 1 133 ? 1.331 0.969 -12.378 1.00 67.69 133 ARG A CA 1
ATOM 1046 C C . ARG A 1 133 ? 1.823 2.298 -11.822 1.00 67.69 133 ARG A C 1
ATOM 1048 O O . ARG A 1 133 ? 1.289 2.795 -10.834 1.00 67.69 133 ARG A O 1
ATOM 1055 N N . HIS A 1 134 ? 2.810 2.900 -12.482 1.00 64.12 134 HIS A N 1
ATOM 1056 C CA . HIS A 1 134 ? 3.282 4.239 -12.130 1.00 64.12 134 HIS A CA 1
ATOM 1057 C C . HIS A 1 134 ? 2.498 5.269 -12.929 1.00 64.12 134 HIS A C 1
ATOM 1059 O O . HIS A 1 134 ? 2.601 5.337 -14.152 1.00 64.12 134 HIS A O 1
ATOM 1065 N N . VAL A 1 135 ? 1.700 6.078 -12.239 1.00 57.59 135 VAL A N 1
ATOM 1066 C CA . VAL A 1 135 ? 0.975 7.185 -12.868 1.00 57.59 135 VAL A CA 1
ATOM 1067 C C . VAL A 1 135 ? 1.912 8.389 -12.919 1.00 57.59 135 VAL A C 1
ATOM 1069 O O . VAL A 1 135 ? 2.052 9.131 -11.949 1.00 57.59 135 VAL A O 1
ATOM 1072 N N . VAL A 1 136 ? 2.601 8.547 -14.048 1.00 46.72 136 VAL A N 1
ATOM 1073 C CA . VAL A 1 136 ? 3.534 9.652 -14.316 1.00 46.72 136 VAL A CA 1
ATOM 1074 C C . VAL A 1 136 ? 3.163 10.337 -15.631 1.00 46.72 136 VAL A C 1
ATOM 1076 O O . VAL A 1 136 ? 2.785 9.656 -16.583 1.00 46.72 136 VAL A O 1
ATOM 1079 N N . PRO A 1 137 ? 3.255 11.673 -15.728 1.00 34.56 137 PRO A N 1
ATOM 1080 C CA . PRO A 1 137 ? 2.979 12.369 -16.979 1.00 34.56 137 PRO A CA 1
ATOM 1081 C C . PRO A 1 137 ? 4.011 11.960 -18.041 1.00 34.56 137 PRO A C 1
ATOM 1083 O O . PRO A 1 137 ? 5.214 12.150 -17.859 1.00 34.56 137 PRO A O 1
ATOM 1086 N N . VAL A 1 138 ? 3.547 11.388 -19.154 1.00 45.56 138 VAL A N 1
ATOM 1087 C CA . VAL A 1 138 ? 4.406 10.904 -20.247 1.00 45.56 138 VAL A CA 1
ATOM 1088 C C . VAL A 1 138 ? 4.500 11.993 -21.317 1.00 45.56 138 VAL A C 1
ATOM 1090 O O . VAL A 1 138 ? 3.484 12.435 -21.850 1.00 45.56 138 VAL A O 1
ATOM 1093 N N . GLN A 1 139 ? 5.715 12.429 -21.660 1.00 44.66 139 GLN A N 1
ATOM 1094 C CA . GLN A 1 139 ? 5.957 13.585 -22.545 1.00 44.66 139 GLN A CA 1
ATOM 1095 C C . GLN A 1 139 ? 5.467 13.422 -24.002 1.00 44.66 139 GLN A C 1
ATOM 1097 O O . GLN A 1 139 ? 5.443 14.405 -24.734 1.00 44.66 139 GLN A O 1
ATOM 1102 N N . HIS A 1 140 ? 5.034 12.228 -24.425 1.00 43.03 140 HIS A N 1
ATOM 1103 C CA . HIS A 1 140 ? 4.543 11.974 -25.789 1.00 43.03 140 HIS A CA 1
ATOM 1104 C C . HIS A 1 140 ? 3.021 11.792 -25.919 1.00 43.03 140 HIS A C 1
ATOM 1106 O O . HIS A 1 140 ? 2.549 11.502 -27.012 1.00 43.03 140 HIS A O 1
ATOM 1112 N N . ALA A 1 141 ? 2.238 12.027 -24.861 1.00 39.81 141 ALA A N 1
ATOM 1113 C CA . ALA A 1 141 ? 0.773 11.912 -24.889 1.00 39.81 141 ALA A CA 1
ATOM 1114 C C . ALA A 1 141 ? 0.053 13.265 -24.708 1.00 39.81 141 ALA A C 1
ATOM 1116 O O . ALA A 1 141 ? -0.990 13.341 -24.065 1.00 39.81 141 ALA A O 1
ATOM 1117 N N . GLN A 1 142 ? 0.592 14.355 -25.271 1.00 41.94 142 GLN A N 1
ATOM 1118 C CA . GLN A 1 142 ? -0.030 15.687 -25.173 1.00 41.94 142 GLN A CA 1
ATOM 1119 C C . GLN A 1 142 ? -1.388 15.814 -25.898 1.00 41.94 142 GLN A C 1
ATOM 1121 O O . GLN A 1 142 ? -2.080 16.795 -25.654 1.00 41.94 142 GLN A O 1
ATOM 1126 N N . ASN A 1 143 ? -1.794 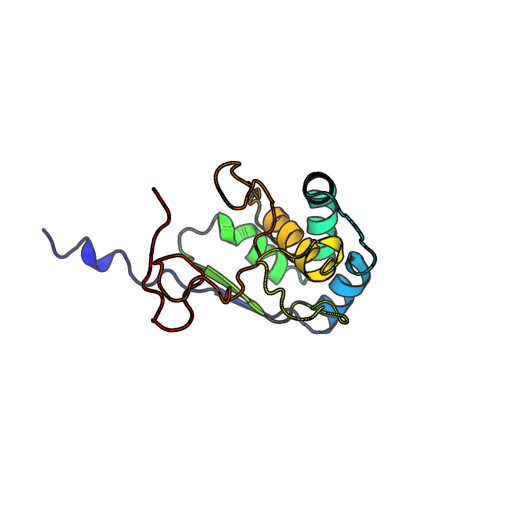14.846 -26.735 1.00 40.97 143 ASN A N 1
ATOM 1127 C CA . ASN A 1 143 ? -3.014 14.934 -27.556 1.00 40.97 143 ASN A CA 1
ATOM 1128 C C . ASN A 1 143 ? -3.945 13.702 -27.523 1.00 40.97 143 ASN A C 1
ATOM 1130 O O . ASN A 1 143 ? -4.890 13.652 -28.307 1.00 40.97 143 ASN A O 1
ATOM 1134 N N . GLU A 1 144 ? -3.749 12.733 -26.624 1.00 42.00 144 GLU A N 1
ATOM 1135 C CA . GLU A 1 144 ? -4.668 11.588 -26.495 1.00 42.00 144 GLU A CA 1
ATOM 1136 C C . GLU A 1 144 ? -5.406 11.601 -25.151 1.00 42.00 144 GLU A C 1
ATOM 1138 O O . GLU A 1 144 ? -4.802 11.764 -24.089 1.00 42.00 144 GLU A O 1
ATOM 1143 N N . LYS A 1 145 ? -6.735 11.408 -25.190 1.00 43.50 145 LYS A N 1
ATOM 1144 C CA . LYS A 1 145 ? -7.568 11.170 -24.001 1.00 43.50 145 LYS A CA 1
ATOM 1145 C C . LYS A 1 145 ? -7.211 9.806 -23.404 1.00 43.50 145 LYS A C 1
ATOM 1147 O O . LYS A 1 145 ? -7.819 8.791 -23.711 1.00 43.50 145 LYS A O 1
ATOM 1152 N N . SER A 1 146 ? -6.209 9.807 -22.542 1.00 45.25 146 SER A N 1
ATOM 1153 C CA . SER A 1 146 ? -5.810 8.701 -21.678 1.00 45.25 146 SER A CA 1
ATOM 1154 C C . SER A 1 146 ? -5.258 9.294 -20.381 1.00 45.25 146 SER A C 1
ATOM 1156 O O . SER A 1 146 ? -4.886 10.467 -20.338 1.00 45.25 146 SER A O 1
ATOM 1158 N N . SER A 1 147 ? -5.210 8.482 -19.325 1.00 40.12 147 SER A N 1
ATOM 1159 C CA . SER A 1 147 ? -4.760 8.741 -17.938 1.00 40.12 147 SER A CA 1
ATOM 1160 C C . SER A 1 147 ? -3.359 9.376 -17.736 1.00 40.12 147 SER A C 1
ATOM 1162 O O . SER A 1 147 ? -2.806 9.317 -16.644 1.00 40.12 147 SER A O 1
ATOM 1164 N N . HIS A 1 148 ? -2.785 10.002 -18.763 1.00 42.94 148 HIS A N 1
ATOM 1165 C CA . HIS A 1 148 ? -1.485 10.674 -18.772 1.00 42.94 148 HIS A CA 1
ATOM 1166 C C . HIS A 1 148 ? -1.551 12.160 -19.193 1.00 42.94 148 HIS A C 1
ATOM 1168 O O . HIS A 1 148 ? -0.508 12.804 -19.298 1.00 42.94 148 HIS A O 1
ATOM 1174 N N . GLY A 1 149 ? -2.743 12.725 -19.428 1.00 35.47 149 GLY A N 1
ATOM 1175 C CA . GLY A 1 149 ? -2.906 14.137 -19.796 1.00 35.47 149 GLY A CA 1
ATOM 1176 C C . GLY A 1 149 ? -2.679 15.093 -18.617 1.00 35.47 149 GLY A C 1
ATOM 1177 O O . GLY A 1 149 ? -3.357 14.998 -17.599 1.00 35.47 149 GLY A O 1
ATOM 1178 N N . SER A 1 150 ? -1.744 16.038 -18.753 1.00 54.53 150 SER A N 1
ATOM 1179 C CA . SER A 1 150 ? -1.342 16.982 -17.694 1.00 54.53 150 SER A CA 1
ATOM 1180 C C . SER A 1 150 ? -1.897 18.409 -17.842 1.00 54.53 150 SER A C 1
ATOM 1182 O O . SER A 1 150 ? -1.392 19.317 -17.187 1.00 54.53 150 SER A O 1
ATOM 1184 N N . ILE A 1 151 ? -2.918 18.642 -18.683 1.00 44.28 151 ILE A N 1
ATOM 1185 C CA . ILE A 1 151 ? -3.403 20.014 -18.974 1.00 44.28 151 ILE A CA 1
ATOM 1186 C C . ILE A 1 151 ? -4.932 20.193 -18.865 1.00 44.28 151 ILE A C 1
ATOM 1188 O O . ILE A 1 151 ? -5.426 21.309 -18.995 1.00 44.28 151 ILE A O 1
ATOM 1192 N N . HIS A 1 152 ? -5.704 19.149 -18.543 1.00 42.44 152 HIS A N 1
ATOM 1193 C CA . HIS A 1 152 ? -7.145 19.286 -18.299 1.00 42.44 152 HIS A CA 1
ATOM 1194 C C . HIS A 1 152 ? -7.582 18.522 -17.049 1.00 42.44 152 HIS A C 1
ATOM 1196 O O . HIS A 1 152 ? -7.089 17.432 -16.771 1.00 42.44 152 HIS A O 1
ATOM 1202 N N . THR A 1 153 ? -8.492 19.126 -16.283 1.00 40.44 153 THR A N 1
ATOM 1203 C CA . THR A 1 153 ? -9.120 18.555 -15.088 1.00 40.44 153 THR A CA 1
ATOM 1204 C C . THR A 1 153 ? -9.649 17.153 -15.381 1.00 40.44 153 THR A C 1
ATOM 1206 O O . THR A 1 153 ? -10.489 16.970 -16.260 1.00 40.44 153 THR A O 1
ATOM 1209 N N . PHE A 1 154 ? -9.159 16.162 -14.632 1.00 46.34 154 PHE A N 1
ATOM 1210 C CA . PHE A 1 154 ? -9.683 14.802 -14.672 1.00 46.34 154 PHE A CA 1
ATOM 1211 C C . PHE A 1 154 ? -11.142 14.812 -14.197 1.00 46.34 154 PHE A C 1
ATOM 1213 O O . PHE A 1 154 ? -11.419 15.025 -13.017 1.00 46.34 154 PHE A O 1
ATOM 1220 N N . GLY A 1 155 ? -12.076 14.626 -15.131 1.00 46.50 155 GLY A N 1
ATOM 1221 C CA . GLY A 1 155 ? -13.464 14.304 -14.812 1.00 46.50 155 GLY A CA 1
ATOM 1222 C C . GLY A 1 155 ? -13.566 12.894 -14.226 1.00 46.50 155 GLY A C 1
ATOM 1223 O O . GLY A 1 155 ? -12.761 12.025 -14.557 1.00 46.50 155 GLY A O 1
ATOM 1224 N N . HIS A 1 156 ? -14.544 12.686 -13.343 1.00 41.44 156 HIS A N 1
ATOM 1225 C CA . HIS A 1 156 ? -14.853 11.389 -12.739 1.00 41.44 156 HIS A CA 1
ATOM 1226 C C . HIS A 1 156 ? -15.153 10.354 -13.839 1.00 41.44 156 HIS A C 1
ATOM 1228 O O . HIS A 1 156 ? -16.014 10.600 -14.682 1.00 41.44 156 HIS A O 1
ATOM 1234 N N . HIS A 1 157 ? -14.434 9.231 -13.851 1.00 53.78 157 HIS A N 1
ATOM 1235 C CA . HIS A 1 157 ? -14.669 8.114 -14.765 1.00 53.78 157 HIS A CA 1
ATOM 1236 C C . HIS A 1 157 ? -14.646 6.806 -13.971 1.00 53.78 157 HIS A C 1
ATOM 1238 O O . HIS A 1 157 ? -13.612 6.453 -13.403 1.00 53.78 157 HIS A O 1
ATOM 1244 N N . ASP A 1 158 ? -15.772 6.091 -13.973 1.00 47.91 158 ASP A N 1
ATOM 1245 C CA . ASP A 1 158 ? -15.859 4.703 -13.523 1.00 47.91 158 ASP A CA 1
ATOM 1246 C C . ASP A 1 158 ? -15.310 3.812 -14.644 1.00 47.91 158 ASP A C 1
ATOM 1248 O O . ASP A 1 158 ? -15.758 3.877 -15.791 1.00 47.91 158 ASP A O 1
ATOM 1252 N N . GLY A 1 159 ? -14.267 3.040 -14.346 1.00 39.00 159 GLY A N 1
ATOM 1253 C CA . GLY A 1 159 ? -13.568 2.228 -15.337 1.00 39.00 159 GLY A CA 1
ATOM 1254 C C . GLY A 1 159 ? -14.441 1.102 -15.889 1.00 39.00 159 GLY A C 1
ATOM 1255 O O . GLY A 1 159 ? -14.8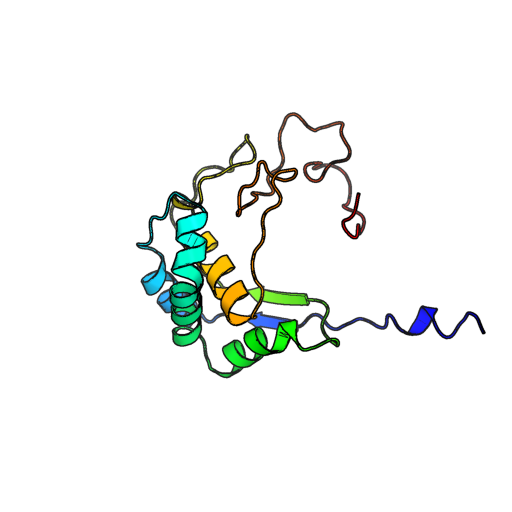22 0.196 -15.156 1.00 39.00 159 GLY A O 1
ATOM 1256 N N . SER A 1 160 ? -14.741 1.147 -17.187 1.00 38.59 160 SER A N 1
ATOM 1257 C CA . SER A 1 160 ? -14.960 -0.033 -18.039 1.00 38.59 160 SER A CA 1
ATOM 1258 C C . SER A 1 160 ? -15.107 0.380 -19.503 1.00 38.59 160 SER A C 1
ATOM 1260 O O . SER A 1 160 ? -16.021 1.127 -19.853 1.00 38.59 160 SER A O 1
ATOM 1262 N N . SER A 1 161 ? -14.203 -0.112 -20.353 1.00 34.81 161 SER A N 1
ATOM 1263 C CA . SER A 1 161 ? -14.432 -0.563 -21.740 1.00 34.81 161 SER A CA 1
ATOM 1264 C C . SER A 1 161 ? -13.144 -1.164 -22.285 1.00 34.81 161 SER A C 1
ATOM 1266 O O . SER A 1 161 ? -12.128 -0.435 -22.277 1.00 34.81 161 SER A O 1
#

Sequence (161 aa):
MLNQEAQIHSLQSVKEMHVSYESAQKIKSAIHHLRLSEDQSWLDAKDWLGNAIKHSLPQEQIKTITSFARDDSKSALSIRGFPVDHDLCATPYKGYLSPSKTPLVSGIHIGIYQLAGIEPISYQSENNGFLFRHVVPVQHAQNEKSSHGSIHTFGHHDGSS

Foldseek 3Di:
DPPPVVCPPPPLDEAEDEQDPQLQVQLCVQWVVDQDQDQVVLLVCLVVLLVSSVVSGDPVVLCCLQCVLVDPSHPYYHYYDHDWDPDQDPQDLPFDDGCSNTRSVSSNVSNSCVSNVHDQAADCVPPVRHSDTRQEQHPPPCDDPDSRHDPDDDDDDDDDD

Secondary structure (DSSP, 8-state):
--SSGGGS---PPEEEEE--HHHHHHHHHHHTT----SHHHHHHTHHHHHHHHHHHS-HHHHHHHHHHTT-TT-SEEEEE-----SSPPPPPTTS---GGGSHHHHHHHHHHHHHHTPPP---TTSGGG-S-------TT-TTS-STT-SSS---------

Radius of gyration: 18.16 Å; chains: 1; bounding box: 58×35×45 Å

pLDDT: mean 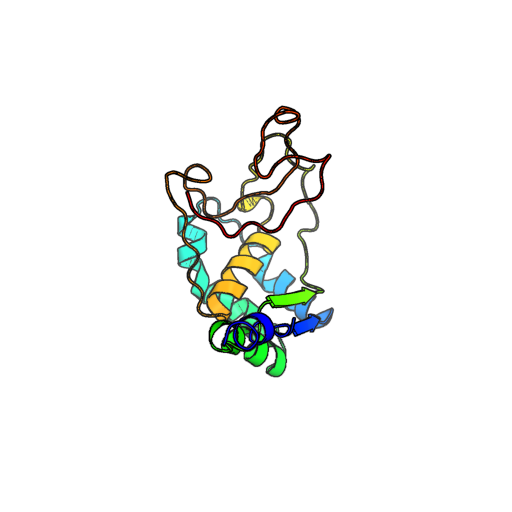74.79, std 20.77, range [34.56, 97.25]